Protein AF-A0A6P0Y2B2-F1 (afdb_monomer_lite)

Foldseek 3Di:
DPPPFAQPEEAEAEADEPVVVVVVVVCVVPPDGNYDYHYDHPDQWYFQPVCVVVVVVVNDDSVRGTDGPDD

pLDDT: mean 93.11, std 8.76, range [50.47, 98.12]

Structure (mmCIF, N/CA/C/O backbone):
data_AF-A0A6P0Y2B2-F1
#
_entry.id   AF-A0A6P0Y2B2-F1
#
loop_
_atom_site.group_PDB
_atom_site.id
_atom_site.type_symbol
_atom_site.label_atom_id
_atom_site.label_alt_id
_atom_site.label_comp_id
_atom_site.label_asym_id
_atom_site.label_entity_id
_atom_site.label_seq_id
_atom_site.pdbx_PDB_ins_code
_atom_site.Cartn_x
_atom_site.Cartn_y
_atom_site.Cartn_z
_atom_site.occupancy
_atom_site.B_iso_or_equiv
_atom_site.auth_seq_id
_atom_site.auth_comp_id
_atom_site.auth_asym_id
_atom_site.auth_atom_id
_atom_site.pdbx_PDB_model_num
ATOM 1 N N . MET A 1 1 ? -6.696 -15.587 16.171 1.00 50.47 1 MET A N 1
ATOM 2 C CA . MET A 1 1 ? -7.140 -15.251 17.543 1.00 50.47 1 MET A CA 1
ATOM 3 C C . MET A 1 1 ? -8.150 -14.122 17.439 1.00 50.47 1 MET A C 1
ATOM 5 O O . MET A 1 1 ? -7.806 -13.100 16.864 1.00 50.47 1 MET A O 1
ATOM 9 N N . LYS A 1 2 ? -9.390 -14.294 17.913 1.00 51.94 2 LYS A N 1
ATOM 10 C CA . LYS A 1 2 ? -10.288 -13.140 18.073 1.00 51.94 2 LYS A CA 1
ATOM 11 C C . LYS A 1 2 ? -9.766 -12.341 19.264 1.00 51.94 2 LYS A C 1
ATOM 13 O O . LYS A 1 2 ? -9.683 -12.898 20.355 1.00 51.94 2 LYS A O 1
ATO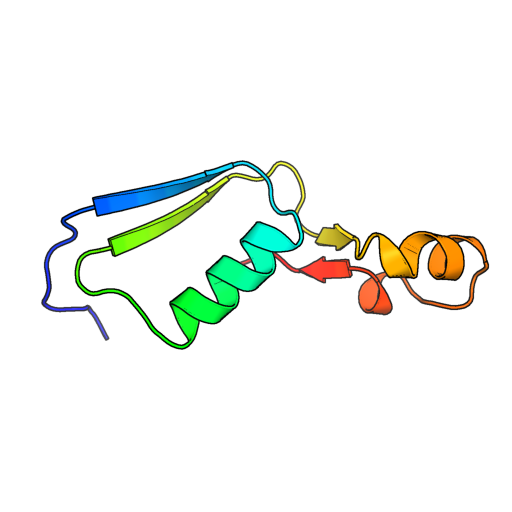M 18 N N . SER A 1 3 ? -9.356 -11.095 19.031 1.00 61.28 3 SER A N 1
ATOM 19 C CA . SER A 1 3 ? -9.034 -10.167 20.115 1.00 61.28 3 SER A CA 1
ATOM 20 C C . SER A 1 3 ? -10.258 -10.058 21.024 1.00 61.28 3 SER A C 1
ATOM 22 O O . SER A 1 3 ? -11.366 -9.843 20.537 1.00 61.28 3 SER A O 1
ATOM 24 N N . SER A 1 4 ? -10.072 -10.266 22.326 1.00 80.81 4 SER A N 1
ATOM 25 C CA . SER A 1 4 ? -11.120 -10.077 23.336 1.00 80.81 4 SER A CA 1
ATOM 26 C C . SER A 1 4 ? -11.397 -8.599 23.614 1.00 80.81 4 SER A C 1
ATOM 28 O O . SER A 1 4 ? -12.327 -8.277 24.347 1.00 80.81 4 SER A O 1
ATOM 30 N N . ILE A 1 5 ? -10.568 -7.711 23.064 1.00 86.75 5 ILE A N 1
ATOM 31 C CA . ILE A 1 5 ? -10.673 -6.269 23.237 1.00 86.75 5 ILE A CA 1
ATOM 32 C C . ILE A 1 5 ? -11.678 -5.753 22.197 1.00 86.75 5 ILE A C 1
ATOM 34 O O . ILE A 1 5 ? -11.492 -6.027 21.004 1.00 86.75 5 ILE A O 1
ATOM 38 N N . PRO A 1 6 ? -12.750 -5.055 22.617 1.00 93.81 6 PRO A N 1
ATOM 39 C CA . PRO A 1 6 ? -13.707 -4.464 21.690 1.00 93.81 6 PRO A CA 1
ATOM 40 C C . PRO A 1 6 ? -13.017 -3.438 20.783 1.00 93.81 6 PRO A C 1
ATOM 42 O O . PRO A 1 6 ? -12.019 -2.833 21.161 1.00 93.81 6 PRO A O 1
ATOM 45 N N . VAL A 1 7 ? -13.543 -3.244 19.571 1.00 95.81 7 VAL A N 1
ATOM 46 C CA . VAL A 1 7 ? -13.078 -2.158 18.697 1.00 95.81 7 VAL A CA 1
ATOM 47 C C . VAL A 1 7 ? -13.604 -0.842 19.261 1.00 95.81 7 VAL A C 1
ATOM 49 O O . VAL A 1 7 ? -14.814 -0.638 19.329 1.00 95.81 7 VAL A O 1
ATOM 52 N N . GLU A 1 8 ? -12.689 0.031 19.660 1.00 97.44 8 GLU A N 1
ATOM 53 C CA . GLU A 1 8 ? -12.956 1.362 20.210 1.00 97.44 8 GLU A CA 1
ATOM 54 C C . GLU A 1 8 ? -12.706 2.462 19.173 1.00 97.44 8 GLU A C 1
ATOM 56 O O . GLU A 1 8 ? -13.239 3.563 19.290 1.00 97.44 8 GLU A O 1
ATOM 61 N N . THR A 1 9 ? -11.887 2.196 18.151 1.00 97.88 9 THR A N 1
ATOM 62 C CA . THR A 1 9 ? -11.538 3.183 17.121 1.00 97.88 9 THR A CA 1
ATOM 63 C C . THR A 1 9 ? -11.392 2.534 15.750 1.00 97.88 9 THR A C 1
ATOM 65 O O . THR A 1 9 ? -10.675 1.547 15.586 1.00 97.88 9 THR A O 1
ATOM 68 N N . ASP A 1 10 ? -12.036 3.137 14.752 1.00 97.88 10 ASP A N 1
ATOM 69 C CA . ASP A 1 10 ? -11.852 2.821 13.338 1.00 97.88 10 ASP A CA 1
ATOM 70 C C . ASP A 1 10 ? -10.860 3.807 12.708 1.00 97.88 10 ASP A C 1
ATOM 72 O O . ASP A 1 10 ? -11.155 4.992 12.550 1.00 97.88 10 ASP A O 1
ATOM 76 N N . LEU A 1 11 ? -9.677 3.313 12.338 1.00 97.75 11 LEU A N 1
ATOM 77 C CA . LEU A 1 11 ? -8.685 4.064 11.576 1.00 97.75 11 LEU A CA 1
ATOM 78 C C . LEU A 1 11 ? -8.840 3.735 10.091 1.00 97.75 11 LEU A C 1
ATOM 80 O O . LEU A 1 11 ? -8.556 2.616 9.660 1.00 97.75 11 LEU A O 1
ATOM 84 N N . VAL A 1 12 ? -9.261 4.721 9.303 1.00 98.06 12 VAL A N 1
ATOM 85 C CA . VAL A 1 12 ? -9.425 4.576 7.854 1.00 98.06 12 VAL A CA 1
ATOM 86 C C . VAL A 1 12 ? -8.294 5.301 7.133 1.00 98.06 12 VAL A C 1
ATOM 88 O O . VAL A 1 12 ? -8.158 6.519 7.240 1.00 98.06 12 VAL A O 1
ATOM 91 N N . LEU A 1 13 ? -7.496 4.548 6.381 1.00 97.50 13 LEU A N 1
ATOM 92 C CA . LEU A 1 13 ? -6.457 5.076 5.503 1.00 97.50 13 LEU A CA 1
ATOM 93 C C . LEU A 1 13 ? -7.014 5.184 4.081 1.00 97.50 13 LEU A C 1
ATOM 95 O O . LEU A 1 13 ? -7.510 4.197 3.538 1.00 97.50 13 LEU A O 1
ATOM 99 N N . ILE A 1 14 ? -6.928 6.370 3.477 1.00 96.94 14 ILE A N 1
ATOM 100 C CA . ILE A 1 14 ? -7.371 6.614 2.096 1.00 96.94 14 ILE A CA 1
ATOM 101 C C . ILE A 1 14 ? -6.147 6.716 1.181 1.00 96.94 14 ILE A C 1
ATOM 103 O O . ILE A 1 14 ? -5.307 7.599 1.352 1.00 96.94 14 ILE A O 1
ATOM 107 N N . GLY A 1 15 ? -6.061 5.811 0.207 1.00 95.50 15 GLY A N 1
ATOM 108 C CA . GLY A 1 15 ? -4.950 5.654 -0.730 1.00 95.50 15 GLY A CA 1
ATOM 109 C C . GLY A 1 15 ? -3.893 4.659 -0.242 1.00 95.50 15 GLY A C 1
ATOM 110 O O . GLY A 1 15 ? -3.524 4.645 0.926 1.00 95.50 15 GLY A O 1
ATOM 111 N N . GLY A 1 16 ? -3.379 3.826 -1.145 1.00 93.75 16 GLY A N 1
ATOM 112 C CA . GLY A 1 16 ? -2.421 2.759 -0.842 1.00 93.75 16 GLY A CA 1
ATOM 113 C C . GLY A 1 16 ? -0.937 3.122 -0.942 1.00 93.75 16 GLY A C 1
ATOM 114 O O . GLY A 1 16 ? -0.135 2.227 -1.147 1.00 93.75 16 GLY A O 1
ATOM 115 N N . GLY A 1 17 ? -0.544 4.397 -0.856 1.00 93.06 17 GLY A N 1
ATOM 116 C CA . GLY A 1 17 ? 0.853 4.817 -1.069 1.00 93.06 17 GLY A CA 1
ATOM 117 C C . GLY A 1 17 ? 1.848 4.334 0.003 1.00 93.06 17 GLY A C 1
ATOM 118 O O . GLY A 1 17 ? 1.459 3.788 1.035 1.00 93.06 17 GLY A O 1
ATOM 119 N N . HIS A 1 18 ? 3.148 4.604 -0.193 1.00 90.88 18 HIS A N 1
ATOM 120 C CA . HIS A 1 18 ? 4.232 4.139 0.699 1.00 90.88 18 HIS A CA 1
ATOM 121 C C . HIS A 1 18 ? 4.007 4.368 2.175 1.00 90.88 18 HIS A C 1
ATOM 123 O O . HIS A 1 18 ? 4.241 3.468 2.973 1.00 90.88 18 HIS A O 1
ATOM 129 N N . SER A 1 19 ? 3.586 5.576 2.540 1.00 92.31 19 SER A N 1
ATOM 130 C CA . SER A 1 19 ? 3.390 5.931 3.939 1.00 92.31 19 SER A CA 1
ATOM 131 C C . SER A 1 19 ? 2.345 5.026 4.587 1.00 92.31 19 SER A C 1
ATOM 133 O O . SER A 1 19 ? 2.566 4.543 5.692 1.00 92.31 19 SER A O 1
ATOM 135 N N . HIS A 1 20 ? 1.250 4.728 3.882 1.00 95.56 20 HIS A N 1
ATOM 136 C CA . HIS A 1 20 ? 0.221 3.818 4.378 1.00 95.56 20 HIS A CA 1
ATOM 137 C C . HIS A 1 20 ? 0.664 2.356 4.331 1.00 95.56 20 HIS A C 1
ATOM 139 O O . HIS A 1 20 ? 0.404 1.637 5.288 1.00 95.56 20 HIS A O 1
ATOM 145 N N . ALA A 1 21 ? 1.389 1.918 3.298 1.00 93.25 21 ALA A N 1
ATOM 146 C CA . ALA A 1 21 ? 1.949 0.564 3.260 1.00 93.25 21 ALA A CA 1
ATOM 147 C C . ALA A 1 21 ? 2.893 0.298 4.453 1.00 93.25 21 ALA A C 1
ATOM 149 O O . ALA A 1 21 ? 2.808 -0.748 5.098 1.00 93.25 21 ALA A O 1
ATOM 150 N N . ILE A 1 22 ? 3.747 1.270 4.795 1.00 93.69 22 ILE A N 1
ATOM 151 C CA . ILE A 1 22 ? 4.629 1.204 5.969 1.00 93.69 22 ILE A CA 1
ATOM 152 C C . ILE A 1 22 ? 3.807 1.238 7.262 1.00 93.69 22 ILE A C 1
ATOM 154 O O . ILE A 1 22 ? 4.005 0.382 8.116 1.00 93.69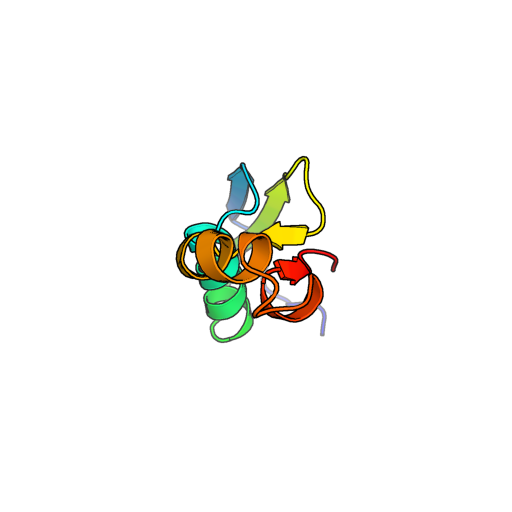 22 ILE A O 1
ATOM 158 N N . ALA A 1 23 ? 2.838 2.151 7.387 1.00 95.75 23 ALA A N 1
ATOM 159 C CA . ALA A 1 23 ? 1.987 2.235 8.574 1.00 95.75 23 ALA A CA 1
ATOM 160 C C . ALA A 1 23 ? 1.202 0.937 8.832 1.00 95.75 23 ALA A C 1
ATOM 162 O O . ALA A 1 23 ? 1.091 0.503 9.976 1.00 95.75 23 ALA A O 1
ATOM 163 N N . ILE A 1 24 ? 0.693 0.287 7.781 1.00 95.69 24 ILE A N 1
ATOM 164 C CA . ILE A 1 24 ? 0.006 -1.009 7.875 1.00 95.69 24 ILE A CA 1
ATOM 165 C C . ILE A 1 24 ? 0.971 -2.094 8.348 1.00 95.69 24 ILE A C 1
ATOM 167 O O . ILE A 1 24 ? 0.626 -2.868 9.240 1.00 95.69 24 ILE A O 1
ATOM 171 N N . LYS A 1 25 ? 2.184 -2.142 7.784 1.00 94.56 25 LYS A N 1
ATOM 172 C CA . LYS A 1 25 ? 3.220 -3.085 8.216 1.00 94.56 25 LYS A CA 1
ATOM 173 C C . LYS A 1 25 ? 3.565 -2.885 9.693 1.00 94.56 25 LYS A C 1
ATOM 175 O O . LYS A 1 25 ? 3.589 -3.854 10.447 1.00 94.56 25 LYS A O 1
ATOM 180 N N . ASP A 1 26 ? 3.787 -1.644 10.112 1.00 96.38 26 ASP A N 1
ATOM 181 C CA . ASP A 1 26 ? 4.128 -1.309 11.495 1.00 96.38 26 ASP A CA 1
ATOM 182 C C . ASP A 1 26 ? 2.976 -1.624 12.455 1.00 96.38 26 ASP A C 1
ATOM 184 O O . ASP A 1 26 ? 3.219 -2.185 13.524 1.00 96.38 26 ASP A O 1
ATOM 188 N N . PHE A 1 27 ? 1.729 -1.361 12.052 1.00 96.50 27 PHE A N 1
ATOM 189 C CA . PHE A 1 27 ? 0.530 -1.736 12.803 1.00 96.50 27 PHE A CA 1
ATOM 190 C C . PHE A 1 27 ? 0.376 -3.258 12.923 1.00 96.50 27 PHE A C 1
ATOM 192 O O . PHE A 1 27 ? 0.015 -3.759 13.983 1.00 96.50 27 PHE A O 1
ATOM 199 N N . ALA A 1 28 ? 0.671 -4.018 11.866 1.00 93.94 28 ALA A N 1
ATOM 200 C CA . ALA A 1 28 ? 0.629 -5.478 11.912 1.00 93.94 28 ALA A CA 1
ATOM 201 C C . ALA A 1 28 ? 1.715 -6.063 12.834 1.00 93.94 28 ALA A C 1
ATOM 203 O O . ALA A 1 28 ? 1.473 -7.062 13.510 1.00 93.94 28 ALA A O 1
ATOM 204 N N . MET A 1 29 ? 2.897 -5.438 12.878 1.00 96.88 29 MET A N 1
ATOM 205 C CA . MET A 1 29 ? 3.984 -5.830 13.782 1.00 96.88 29 MET A CA 1
ATOM 206 C C . MET A 1 29 ? 3.715 -5.414 15.237 1.00 96.88 29 MET A C 1
ATOM 208 O O . MET A 1 29 ? 4.058 -6.157 16.152 1.00 96.88 29 MET A O 1
ATOM 212 N N . ASN A 1 30 ? 3.098 -4.249 15.452 1.00 96.50 30 ASN A N 1
ATOM 213 C CA . ASN A 1 30 ? 2.812 -3.672 16.767 1.00 96.50 30 ASN A CA 1
ATOM 214 C C . ASN A 1 30 ? 1.344 -3.208 16.831 1.00 96.50 30 ASN A C 1
ATOM 216 O O . ASN A 1 30 ? 1.071 -2.006 16.742 1.00 96.50 30 ASN A O 1
ATOM 220 N N . PRO A 1 31 ? 0.380 -4.139 16.961 1.00 94.00 31 PRO A N 1
ATOM 221 C CA . PRO A 1 31 ? -1.035 -3.796 16.926 1.00 94.00 31 PRO A CA 1
ATOM 222 C C . PRO A 1 31 ? -1.424 -2.933 18.124 1.00 94.00 31 PRO A C 1
ATOM 224 O O . PRO A 1 31 ? -1.059 -3.225 19.263 1.00 94.00 31 PRO A O 1
ATOM 227 N N . ILE A 1 32 ? -2.217 -1.892 17.868 1.00 95.81 32 ILE A N 1
ATOM 228 C CA . ILE A 1 32 ? -2.760 -1.027 18.917 1.00 95.81 32 ILE A CA 1
ATOM 229 C C . ILE A 1 32 ? -4.074 -1.647 19.423 1.00 95.81 32 ILE A C 1
ATOM 231 O O . ILE A 1 32 ? -5.004 -1.823 18.627 1.00 95.81 32 ILE A O 1
ATOM 235 N N . PRO A 1 33 ? -4.185 -1.986 20.723 1.00 95.44 33 PRO A N 1
ATOM 236 C CA . PRO A 1 33 ? -5.419 -2.486 21.324 1.00 95.44 33 PRO A CA 1
ATOM 237 C C . PRO A 1 33 ? -6.637 -1.619 20.990 1.00 95.44 33 PRO A C 1
ATOM 239 O O . PRO A 1 33 ? -6.571 -0.398 21.065 1.00 95.44 33 PRO A O 1
ATOM 242 N N . GLY A 1 34 ? -7.749 -2.255 20.617 1.00 96.31 34 GLY A N 1
ATOM 243 C CA . GLY A 1 34 ? -9.012 -1.568 20.328 1.00 96.31 34 GLY A CA 1
ATOM 244 C C . GLY A 1 34 ? -9.066 -0.810 18.996 1.00 96.31 34 GLY A C 1
ATOM 245 O O . GLY A 1 34 ? -10.131 -0.312 18.635 1.00 96.31 34 GLY A O 1
ATOM 246 N N . VAL A 1 35 ? -7.978 -0.756 18.221 1.00 97.12 35 VAL A N 1
ATOM 247 C CA . VAL A 1 35 ? -7.969 -0.104 16.904 1.00 97.12 35 VAL A CA 1
ATOM 248 C C . VAL A 1 35 ? -8.225 -1.124 15.799 1.00 97.12 35 VAL A C 1
ATOM 250 O O . VAL A 1 35 ? -7.549 -2.150 15.706 1.00 97.12 35 VAL A O 1
ATOM 253 N N . ARG A 1 36 ? -9.177 -0.820 14.915 1.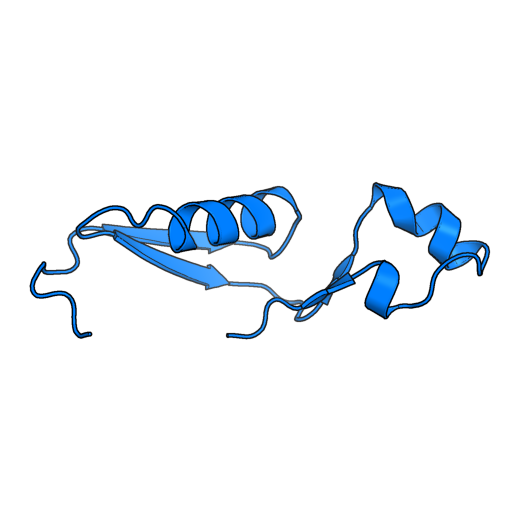00 96.38 36 ARG A N 1
ATOM 254 C CA . ARG A 1 36 ? -9.367 -1.523 13.643 1.00 96.38 36 ARG A CA 1
ATOM 255 C C . ARG A 1 36 ? -8.885 -0.631 12.508 1.00 96.38 36 ARG A C 1
ATOM 257 O O . ARG A 1 36 ? -9.372 0.482 12.344 1.00 96.38 36 ARG A O 1
ATOM 264 N N . LEU A 1 37 ? -7.945 -1.135 11.715 1.00 96.94 37 LEU A N 1
ATOM 265 C CA . LEU A 1 37 ? -7.405 -0.434 10.555 1.00 96.94 37 LEU A CA 1
ATOM 266 C C . LEU A 1 37 ? -8.103 -0.915 9.280 1.00 96.94 37 LEU A C 1
ATOM 268 O O . LEU A 1 37 ? -8.194 -2.118 9.040 1.00 96.94 37 LEU A O 1
ATOM 272 N N . THR A 1 38 ? -8.574 0.023 8.459 1.00 96.81 38 THR A N 1
ATOM 2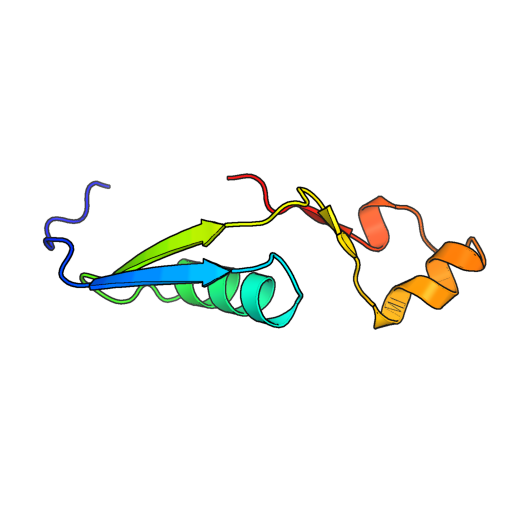73 C CA . THR A 1 38 ? -9.119 -0.239 7.118 1.00 96.81 38 THR A CA 1
ATOM 274 C C . THR A 1 38 ? -8.368 0.592 6.084 1.00 96.81 38 THR A C 1
ATOM 276 O O . THR A 1 38 ? -8.261 1.808 6.231 1.00 96.81 38 THR A O 1
ATOM 279 N N . LEU A 1 39 ? -7.874 -0.047 5.023 1.00 96.88 39 LEU A N 1
ATOM 280 C CA . LEU A 1 39 ? -7.328 0.635 3.851 1.00 96.88 39 LEU A CA 1
ATOM 281 C C . LEU A 1 39 ? -8.399 0.712 2.760 1.00 96.88 39 LEU A C 1
ATOM 283 O O . LEU A 1 39 ? -8.956 -0.311 2.365 1.00 96.88 39 LEU A O 1
ATOM 287 N N . ILE A 1 40 ? -8.646 1.913 2.244 1.00 96.94 40 ILE A N 1
ATOM 288 C CA . ILE A 1 40 ? -9.447 2.142 1.040 1.00 96.94 40 ILE A CA 1
ATOM 289 C C . ILE A 1 40 ? -8.508 2.686 -0.029 1.00 96.94 40 ILE A C 1
ATOM 291 O O . ILE A 1 40 ? -7.913 3.746 0.139 1.00 96.94 40 ILE A O 1
ATOM 295 N N . THR A 1 41 ? -8.361 1.961 -1.130 1.00 95.88 41 THR A N 1
ATOM 296 C CA . THR A 1 41 ? -7.461 2.304 -2.236 1.00 95.88 41 THR A CA 1
ATOM 297 C C . THR A 1 41 ? -8.096 1.880 -3.558 1.00 95.88 41 THR A C 1
ATOM 299 O O . THR A 1 41 ? -8.849 0.908 -3.597 1.00 95.88 41 THR A O 1
ATOM 302 N N . ASP A 1 42 ? -7.819 2.616 -4.629 1.00 95.44 42 ASP A N 1
ATOM 303 C CA . ASP A 1 42 ? -8.246 2.304 -6.000 1.00 95.44 42 ASP A CA 1
ATOM 304 C C . ASP A 1 42 ? -7.256 1.380 -6.732 1.00 95.44 42 ASP A C 1
ATOM 306 O O . ASP A 1 42 ? -7.561 0.859 -7.804 1.00 95.44 42 ASP A O 1
ATOM 310 N N . VAL A 1 43 ? -6.084 1.140 -6.136 1.00 91.81 43 VAL A N 1
ATOM 311 C CA . VAL A 1 43 ? -5.034 0.2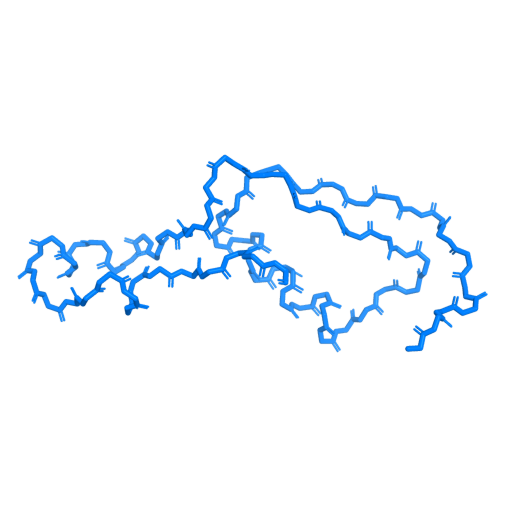65 -6.668 1.00 91.81 43 VAL A CA 1
ATOM 312 C C . VAL A 1 43 ? -4.763 -0.934 -5.763 1.00 91.81 43 VAL A C 1
ATOM 314 O O . VAL A 1 43 ? -4.723 -0.805 -4.541 1.00 91.81 43 VAL A O 1
ATOM 317 N N . TYR A 1 44 ? -4.498 -2.092 -6.376 1.00 93.38 44 TYR A N 1
ATOM 318 C CA . TYR A 1 44 ? -4.020 -3.297 -5.680 1.00 93.38 44 TYR A CA 1
ATOM 319 C C . TYR A 1 44 ? -2.501 -3.316 -5.498 1.00 93.38 44 TYR A C 1
ATOM 321 O O . TYR A 1 44 ? -2.006 -3.883 -4.534 1.00 93.38 44 TYR A O 1
ATOM 329 N N . HIS A 1 45 ? -1.771 -2.698 -6.426 1.00 94.94 45 HIS A N 1
ATOM 330 C CA . HIS A 1 45 ? -0.315 -2.648 -6.439 1.00 94.94 45 HIS A CA 1
ATOM 331 C C . HIS A 1 45 ? 0.119 -1.188 -6.363 1.00 94.94 45 HIS A C 1
ATOM 333 O O . HIS A 1 45 ? -0.109 -0.435 -7.311 1.00 94.94 45 HIS A O 1
ATOM 339 N N . THR A 1 46 ? 0.737 -0.775 -5.257 1.00 94.50 46 THR A N 1
ATOM 340 C CA . THR A 1 46 ? 1.313 0.574 -5.167 1.00 94.50 46 THR A CA 1
ATOM 341 C C . THR A 1 46 ? 2.759 0.553 -5.665 1.00 94.50 46 THR A C 1
ATOM 343 O O . THR A 1 46 ? 3.551 -0.254 -5.177 1.00 94.50 46 THR A O 1
ATOM 346 N N . PRO A 1 47 ? 3.149 1.412 -6.620 1.00 93.44 47 PRO A N 1
ATOM 347 C CA . PRO A 1 47 ? 4.535 1.487 -7.067 1.00 93.44 47 PRO A CA 1
ATOM 348 C C . PRO A 1 47 ? 5.420 2.130 -6.006 1.00 93.44 47 PRO A C 1
ATOM 350 O O . PRO A 1 47 ? 4.991 3.112 -5.410 1.00 93.44 47 PRO A O 1
ATOM 353 N N . TYR A 1 48 ? 6.675 1.685 -5.889 1.00 92.00 48 TYR A N 1
ATOM 354 C CA . TYR A 1 48 ? 7.785 2.404 -5.273 1.00 92.00 48 TYR A CA 1
ATOM 355 C C . TYR A 1 48 ? 8.304 3.510 -6.170 1.00 92.00 48 TYR A C 1
ATOM 357 O O . TYR A 1 48 ? 9.037 3.272 -7.124 1.00 92.00 48 TYR A O 1
ATOM 365 N N . SER A 1 49 ? 7.915 4.751 -5.856 1.00 89.31 49 SER A N 1
ATOM 366 C CA . SER A 1 49 ? 8.184 5.929 -6.684 1.00 89.31 49 SER A CA 1
ATOM 367 C C . SER A 1 49 ? 9.677 6.138 -6.928 1.00 89.31 49 SER A C 1
ATOM 369 O O . SER A 1 49 ? 10.059 6.502 -8.036 1.00 89.31 49 SER A O 1
ATOM 371 N N . GLY A 1 50 ? 10.527 5.821 -5.945 1.00 92.12 50 GLY A N 1
ATOM 372 C CA . GLY A 1 50 ? 11.984 5.859 -6.096 1.00 92.12 50 GLY A CA 1
ATOM 373 C C . GLY A 1 50 ? 12.543 4.838 -7.098 1.00 92.12 50 GLY A C 1
ATOM 374 O O . GLY A 1 50 ? 13.622 5.052 -7.640 1.00 92.12 50 GLY A O 1
ATOM 375 N N . MET A 1 51 ? 11.810 3.759 -7.391 1.00 95.25 51 MET A N 1
ATOM 376 C CA . MET A 1 51 ? 12.193 2.724 -8.361 1.00 95.25 51 MET A CA 1
ATOM 377 C C . MET A 1 51 ? 11.522 2.892 -9.729 1.00 95.25 51 MET A C 1
ATOM 379 O O . MET A 1 51 ? 11.948 2.249 -10.689 1.00 95.25 51 MET A O 1
ATOM 383 N N . LEU A 1 52 ? 10.521 3.771 -9.864 1.00 95.06 52 LEU A N 1
ATOM 384 C CA . LEU A 1 52 ? 9.825 3.993 -11.136 1.00 95.06 52 LEU A CA 1
ATOM 385 C C . LEU A 1 52 ? 10.756 4.404 -12.291 1.00 95.06 52 LEU A C 1
ATOM 387 O O . LEU A 1 52 ? 10.588 3.848 -13.377 1.00 95.06 52 LEU A O 1
ATOM 391 N N . PRO A 1 53 ? 11.768 5.280 -12.110 1.00 97.19 53 PRO A N 1
ATOM 392 C CA . PRO A 1 53 ? 12.721 5.560 -13.185 1.00 97.19 53 PRO A CA 1
ATOM 393 C C . PRO A 1 53 ? 13.467 4.303 -13.658 1.00 97.19 53 PRO A C 1
ATOM 395 O O . PRO A 1 53 ? 13.646 4.110 -14.858 1.00 97.19 53 PRO A O 1
ATOM 398 N N . GLY A 1 54 ? 13.847 3.416 -12.730 1.00 97.62 54 GLY A N 1
ATOM 399 C CA . GLY A 1 54 ? 14.499 2.144 -13.049 1.00 97.62 54 GLY A CA 1
ATOM 400 C C . GLY A 1 54 ? 13.565 1.149 -13.740 1.00 97.62 54 GLY A C 1
ATOM 401 O O . GLY A 1 54 ? 13.992 0.457 -14.658 1.00 97.62 54 GLY A O 1
ATOM 402 N N . TYR A 1 55 ? 12.282 1.123 -13.366 1.00 97.25 55 TYR A N 1
ATOM 403 C CA . TYR A 1 55 ? 11.259 0.329 -14.054 1.00 97.25 55 TYR A CA 1
ATOM 404 C C . TYR A 1 55 ? 11.080 0.780 -15.509 1.00 97.25 55 TYR A C 1
ATOM 406 O O . TYR A 1 55 ? 11.135 -0.039 -16.421 1.00 97.25 55 TYR A O 1
ATOM 414 N N . VAL A 1 56 ? 10.951 2.093 -15.740 1.00 97.31 56 VAL A N 1
ATOM 415 C CA . VAL A 1 56 ? 10.844 2.669 -17.094 1.00 97.31 56 VAL A CA 1
ATOM 416 C C . VAL A 1 56 ? 12.105 2.395 -17.921 1.00 97.31 56 VAL A C 1
ATOM 418 O O . VAL A 1 56 ? 12.011 2.150 -19.120 1.00 97.31 56 VAL A O 1
ATOM 421 N N . ALA A 1 57 ? 13.279 2.383 -17.284 1.00 98.12 57 ALA A N 1
ATOM 422 C CA . ALA A 1 57 ? 14.548 2.030 -17.919 1.00 98.12 57 ALA A CA 1
ATOM 423 C C . ALA A 1 57 ? 14.752 0.512 -18.132 1.00 98.12 57 ALA A C 1
ATOM 425 O O . ALA A 1 57 ? 15.786 0.115 -18.666 1.00 98.12 57 ALA A O 1
ATOM 426 N N . GLY A 1 58 ? 13.810 -0.342 -17.713 1.00 97.50 58 GLY A N 1
ATOM 427 C CA . GLY A 1 58 ? 13.905 -1.800 -17.848 1.00 97.50 58 GLY A CA 1
ATOM 428 C C . GLY A 1 58 ? 14.863 -2.482 -16.861 1.00 97.50 58 GLY A C 1
ATOM 429 O O . GLY A 1 58 ? 15.226 -3.637 -17.065 1.00 97.50 58 GLY A O 1
ATOM 430 N N . LEU A 1 59 ? 15.282 -1.788 -15.796 1.00 98.06 59 LEU A N 1
ATOM 431 C CA . LEU A 1 59 ? 16.183 -2.315 -14.759 1.00 98.06 59 LEU A CA 1
ATOM 432 C C . LEU A 1 59 ? 15.455 -3.143 -13.696 1.00 98.06 59 LEU A C 1
ATOM 434 O O . LEU A 1 59 ? 16.082 -3.928 -12.987 1.00 98.06 59 LEU A O 1
ATOM 438 N N . TYR A 1 60 ? 14.141 -2.958 -13.583 1.00 97.56 60 TYR A N 1
ATOM 439 C CA . TYR A 1 60 ? 13.292 -3.667 -12.640 1.00 97.56 60 TYR A CA 1
ATOM 440 C C . TYR A 1 60 ? 12.059 -4.227 -13.338 1.00 97.56 60 TYR A C 1
ATOM 442 O O . TYR A 1 60 ? 11.510 -3.625 -14.259 1.00 97.56 60 TYR A O 1
ATOM 450 N N . THR A 1 61 ? 11.601 -5.370 -12.851 1.00 97.31 61 THR A N 1
ATOM 451 C CA . THR A 1 61 ? 10.294 -5.940 -13.181 1.00 97.31 61 THR A CA 1
ATOM 452 C C . THR A 1 61 ? 9.182 -5.235 -12.403 1.00 97.31 61 THR A C 1
ATOM 454 O O . THR A 1 61 ? 9.437 -4.509 -11.441 1.00 97.31 61 THR A O 1
ATOM 457 N N . PHE A 1 62 ? 7.930 -5.466 -12.804 1.00 95.44 62 PHE A N 1
ATOM 458 C CA . PHE A 1 62 ? 6.763 -4.906 -12.121 1.00 95.44 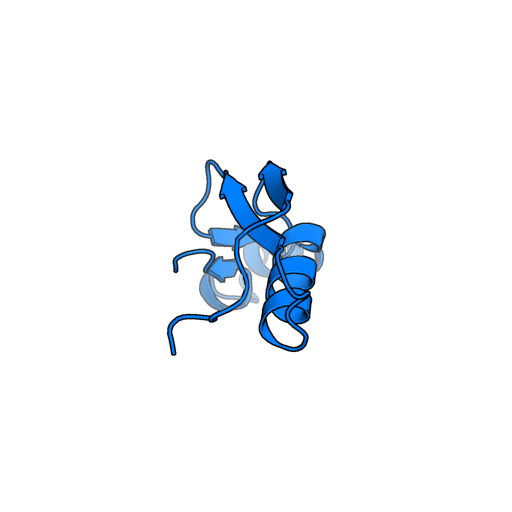62 PHE A CA 1
ATOM 459 C C . PHE A 1 62 ? 6.758 -5.276 -10.630 1.00 95.44 62 PHE A C 1
ATOM 461 O O . PHE A 1 62 ? 6.666 -4.385 -9.787 1.00 95.44 62 PHE A O 1
ATOM 468 N N . ASP A 1 63 ? 6.969 -6.557 -10.317 1.00 95.00 63 ASP A N 1
ATOM 469 C CA . ASP A 1 63 ? 6.937 -7.094 -8.951 1.00 95.00 63 ASP A CA 1
ATOM 470 C C . ASP A 1 63 ? 8.093 -6.594 -8.076 1.00 95.00 63 ASP A C 1
ATOM 472 O O . ASP A 1 63 ? 7.955 -6.488 -6.862 1.00 95.00 63 ASP A O 1
ATOM 476 N N . GLN A 1 64 ? 9.236 -6.238 -8.671 1.00 95.50 64 GLN A N 1
ATOM 477 C CA . GLN A 1 64 ? 10.338 -5.615 -7.928 1.00 95.50 64 GLN A CA 1
ATOM 478 C C . GLN A 1 64 ? 10.014 -4.181 -7.505 1.00 95.50 64 GLN A C 1
ATOM 480 O O . GLN A 1 64 ? 10.582 -3.691 -6.532 1.00 95.50 64 GLN A O 1
ATOM 485 N N . CYS A 1 65 ? 9.121 -3.509 -8.232 1.00 95.12 65 CYS A N 1
ATOM 486 C CA . CYS A 1 65 ? 8.796 -2.105 -8.013 1.00 95.12 65 CYS A CA 1
ATOM 487 C C . CYS A 1 65 ? 7.448 -1.871 -7.351 1.00 95.12 65 CYS A C 1
ATOM 489 O O . CYS A 1 65 ? 7.159 -0.719 -7.052 1.00 95.12 65 CYS A O 1
ATOM 491 N N . HIS A 1 66 ? 6.607 -2.884 -7.163 1.00 94.88 66 HIS A N 1
ATOM 492 C CA . HIS A 1 66 ? 5.265 -2.696 -6.625 1.00 94.88 66 HIS A CA 1
ATOM 493 C C . HIS A 1 66 ? 5.056 -3.499 -5.349 1.00 94.88 66 HIS A C 1
ATOM 495 O O . HIS A 1 66 ? 5.519 -4.626 -5.212 1.00 94.88 66 HIS A O 1
ATOM 501 N N . ILE A 1 67 ? 4.317 -2.906 -4.419 1.00 94.25 67 ILE A N 1
ATOM 502 C CA . ILE A 1 67 ? 3.869 -3.559 -3.194 1.00 94.25 67 ILE A CA 1
ATOM 503 C C . ILE A 1 67 ? 2.430 -4.011 -3.421 1.00 94.25 67 ILE A C 1
ATOM 505 O O . ILE A 1 67 ? 1.578 -3.192 -3.772 1.00 94.25 67 ILE A O 1
ATOM 509 N N . ASP A 1 68 ? 2.170 -5.300 -3.215 1.00 93.88 68 ASP A N 1
ATOM 510 C CA . ASP A 1 68 ? 0.819 -5.863 -3.203 1.00 93.88 68 ASP A CA 1
ATOM 511 C C . ASP A 1 68 ? 0.101 -5.476 -1.902 1.00 93.88 68 ASP A C 1
ATOM 513 O O . ASP A 1 68 ? 0.604 -5.714 -0.803 1.00 93.88 68 ASP A O 1
ATOM 517 N N . LEU A 1 69 ? -1.059 -4.838 -2.037 1.00 93.50 69 LEU A N 1
ATOM 518 C CA . LEU A 1 69 ? -1.877 -4.324 -0.937 1.00 93.50 69 LEU A CA 1
ATOM 519 C C . LEU A 1 69 ? -3.061 -5.236 -0.595 1.00 93.50 69 LEU A C 1
ATOM 521 O O . LEU A 1 69 ? -3.901 -4.863 0.228 1.00 93.50 69 LEU A O 1
ATOM 525 N N . ARG A 1 70 ? -3.189 -6.391 -1.256 1.00 89.88 70 ARG A N 1
ATOM 526 C CA . ARG A 1 70 ? -4.289 -7.324 -0.996 1.00 89.88 70 ARG A CA 1
ATOM 527 C C . ARG A 1 70 ? -4.138 -7.996 0.385 1.00 89.88 70 ARG A C 1
ATOM 529 O O . ARG A 1 70 ? -3.010 -8.234 0.813 1.00 89.88 70 ARG A O 1
ATOM 536 N N . PRO A 1 71 ? -5.260 -8.272 1.080 1.00 81.50 71 PRO A N 1
ATOM 537 C CA . PRO A 1 71 ? -5.277 -8.926 2.391 1.00 81.50 71 PRO A CA 1
ATOM 538 C C . PRO A 1 71 ? -4.970 -10.429 2.343 1.00 81.50 71 PRO A C 1
ATOM 540 O O . PRO A 1 71 ? -5.204 -11.059 1.285 1.00 81.50 71 PRO A O 1
#

Radius of gyration: 15.14 Å; chains: 1; bounding box: 30×22×41 Å

Sequence (71 aa):
MKSSIPVETDLVLIGGGHSHAIAIKDFAMNPIPGVRLTLITDVYHTPYSGMLPGYVAGLYTFDQCHIDLRP

Secondary structure (DSSP, 8-state):
---SSPP-EEEEEES--HHHHHHHHHHHHSPPTTEEEEEE-S-SEEE-GGGHHHHHTTSS-HHHHEEE---